Protein AF-A0A7C8Z438-F1 (afdb_monomer_lite)

Foldseek 3Di:
DDPDDLADADEDFAQQFPVLVVVQVVSVVVRRDHYHYDHGGQLPDDQPNDDDDDDDRSNCPRDDDVCVQLLPDPSSVVVLVVVDDVSVVNNVVSVVVVVVVVVVVVVVVVVVVVVVVVVVVD

Radius of gyration: 22.29 Å; chains: 1; bounding box: 44×39×65 Å

Organism: Opuntia streptacantha (NCBI:txid393608)

pLDDT: mean 91.52, std 5.75, range [65.0, 98.19]

Structure (mmCIF, N/CA/C/O backbone):
data_AF-A0A7C8Z438-F1
#
_entry.id   AF-A0A7C8Z438-F1
#
loop_
_atom_site.group_PDB
_atom_site.id
_atom_site.type_symbol
_atom_site.label_atom_id
_atom_site.label_alt_id
_atom_site.label_comp_id
_atom_site.label_asym_id
_atom_site.label_entity_id
_atom_site.label_seq_id
_atom_site.pdbx_PDB_ins_code
_atom_site.Cartn_x
_atom_site.Cartn_y
_atom_site.Cartn_z
_atom_site.occupancy
_atom_site.B_iso_or_equiv
_atom_site.auth_seq_id
_atom_site.auth_comp_id
_atom_site.auth_asym_id
_atom_site.auth_atom_id
_atom_site.pdbx_PDB_model_num
ATOM 1 N N . GLU A 1 1 ? -11.504 -21.392 3.601 1.00 69.38 1 GLU A N 1
ATOM 2 C CA . GLU A 1 1 ? -12.143 -21.364 4.930 1.00 69.38 1 GLU A CA 1
ATOM 3 C C . GLU A 1 1 ? -12.220 -19.916 5.390 1.00 69.38 1 GLU A C 1
ATOM 5 O O . GLU A 1 1 ? -11.274 -19.173 5.138 1.00 69.38 1 GLU A O 1
ATOM 10 N N . GLU A 1 2 ? -13.351 -19.482 5.945 1.00 79.94 2 GLU A N 1
ATOM 11 C CA . GLU A 1 2 ? -13.514 -18.102 6.418 1.00 79.94 2 GLU A CA 1
ATOM 12 C C . GLU A 1 2 ? -12.921 -17.964 7.821 1.00 79.94 2 GLU A C 1
ATOM 14 O O . GLU A 1 2 ? -13.301 -18.691 8.731 1.00 79.94 2 GLU A O 1
ATOM 19 N N . LYS A 1 3 ? -11.978 -17.029 7.996 1.00 88.06 3 LYS A N 1
ATOM 20 C CA . LYS A 1 3 ? -11.289 -16.823 9.280 1.00 88.06 3 LYS A CA 1
ATOM 21 C C . LYS A 1 3 ? -12.177 -16.156 10.338 1.00 88.06 3 LYS A C 1
ATOM 23 O O . LYS A 1 3 ? -11.950 -16.349 11.527 1.00 88.06 3 LYS A O 1
ATOM 28 N N . PHE A 1 4 ? -13.158 -15.364 9.905 1.00 91.44 4 PHE A N 1
ATOM 29 C CA . PHE A 1 4 ? -14.041 -14.593 10.777 1.00 91.44 4 PHE A CA 1
ATOM 30 C C . PHE A 1 4 ? -15.500 -14.760 10.343 1.00 91.44 4 PHE A C 1
ATOM 32 O O . PHE A 1 4 ? -15.766 -14.650 9.138 1.00 91.44 4 PHE A O 1
ATOM 39 N N . PRO A 1 5 ? -16.432 -14.966 11.293 1.00 94.94 5 PRO A N 1
ATOM 40 C CA . PRO A 1 5 ? -17.868 -14.906 11.037 1.00 94.94 5 PRO A CA 1
ATOM 41 C C . PRO A 1 5 ? -18.307 -13.583 10.385 1.00 94.94 5 PRO A C 1
ATOM 43 O O . PRO A 1 5 ? -17.713 -12.529 10.614 1.00 94.94 5 PRO A O 1
ATOM 46 N N . LYS A 1 6 ? -19.376 -13.619 9.579 1.00 95.50 6 LYS A N 1
ATOM 47 C CA . LYS A 1 6 ? -19.879 -12.458 8.807 1.00 95.50 6 LYS A CA 1
ATOM 48 C C . LYS A 1 6 ? -20.478 -11.334 9.655 1.00 95.50 6 LYS A C 1
ATOM 50 O O . LYS A 1 6 ? -20.609 -10.201 9.196 1.00 95.50 6 LYS A O 1
ATOM 55 N N . ASP A 1 7 ? -20.881 -11.665 10.867 1.00 95.75 7 ASP A N 1
ATOM 56 C CA . ASP A 1 7 ? -21.441 -10.788 11.891 1.00 95.75 7 ASP A CA 1
ATOM 57 C C . ASP A 1 7 ? -20.383 -10.263 12.873 1.00 95.75 7 ASP A C 1
ATOM 59 O O . ASP A 1 7 ? -20.720 -9.531 13.796 1.00 95.75 7 ASP A O 1
ATOM 63 N N . THR A 1 8 ? -19.105 -10.605 12.679 1.00 96.56 8 THR A N 1
ATOM 64 C CA . THR A 1 8 ? -18.015 -10.041 13.485 1.00 96.56 8 THR A CA 1
ATOM 65 C C . THR A 1 8 ? -17.842 -8.555 13.186 1.00 96.56 8 THR A C 1
ATOM 67 O O . THR A 1 8 ? -17.842 -8.153 12.021 1.00 96.56 8 THR A O 1
ATOM 70 N N . ASP A 1 9 ? -17.635 -7.757 14.232 1.00 97.25 9 ASP A N 1
ATOM 71 C CA . ASP A 1 9 ? -17.246 -6.354 14.105 1.00 97.25 9 ASP A CA 1
ATOM 72 C C . ASP A 1 9 ? -15.810 -6.265 13.577 1.00 97.25 9 ASP A C 1
ATOM 74 O O . ASP A 1 9 ? -14.852 -6.674 14.237 1.00 97.25 9 ASP A O 1
ATOM 78 N N . LEU A 1 10 ? -15.654 -5.742 12.362 1.00 96.69 10 LEU A N 1
ATOM 79 C CA . LEU A 1 10 ? -14.362 -5.607 11.701 1.00 96.69 10 LEU A CA 1
ATOM 80 C C . LEU A 1 10 ? -14.011 -4.133 11.530 1.00 96.69 10 LEU A C 1
ATOM 82 O O . LEU A 1 10 ? -14.694 -3.389 10.826 1.00 96.69 10 LEU A O 1
ATOM 86 N N . ILE A 1 11 ? -12.889 -3.736 12.127 1.00 96.00 11 ILE A N 1
ATOM 87 C CA . ILE A 1 11 ? -12.261 -2.438 11.892 1.00 96.00 11 ILE A CA 1
ATOM 88 C C . ILE A 1 11 ? -11.105 -2.649 10.917 1.00 96.00 11 ILE A C 1
ATOM 90 O O . ILE A 1 11 ? -10.143 -3.354 11.221 1.00 96.00 11 ILE A O 1
ATOM 94 N N . VAL A 1 12 ? -11.184 -2.034 9.740 1.00 95.75 12 VAL A N 1
ATOM 95 C CA . VAL A 1 12 ? -10.120 -2.072 8.733 1.00 95.75 12 VAL A CA 1
ATOM 96 C C . VAL A 1 12 ? -9.352 -0.756 8.694 1.00 95.75 12 VAL A C 1
ATOM 98 O O . VAL A 1 12 ? -9.913 0.339 8.766 1.00 95.75 12 VAL A O 1
ATOM 101 N N . ALA A 1 13 ? -8.037 -0.854 8.533 1.00 95.44 13 ALA A N 1
ATOM 102 C CA . ALA A 1 13 ? -7.156 0.301 8.467 1.00 95.44 13 ALA A CA 1
ATOM 103 C C . ALA A 1 13 ? -6.177 0.177 7.297 1.00 95.44 13 ALA A C 1
ATOM 105 O O . ALA A 1 13 ? -5.777 -0.909 6.883 1.00 95.44 13 ALA A O 1
ATOM 106 N N . CYS A 1 14 ? -5.785 1.324 6.758 1.00 95.06 14 CYS A N 1
ATOM 107 C CA . CYS A 1 14 ? -4.663 1.465 5.837 1.00 95.06 14 CYS A CA 1
ATOM 108 C C . CYS A 1 14 ? -3.960 2.795 6.132 1.00 95.06 14 CYS A C 1
ATOM 110 O O . CYS A 1 14 ? -4.329 3.474 7.083 1.00 95.06 14 CYS A O 1
ATOM 112 N N . GLN A 1 15 ? -2.997 3.215 5.308 1.00 94.31 15 GLN A N 1
ATOM 113 C CA . GLN A 1 15 ? -2.252 4.454 5.571 1.00 94.31 15 GLN A CA 1
ATOM 114 C C . GLN A 1 15 ? -3.138 5.704 5.725 1.00 94.31 15 GLN A C 1
ATOM 116 O O . GLN A 1 15 ? -3.009 6.392 6.725 1.00 94.31 15 GLN A O 1
ATOM 121 N N . LYS A 1 16 ? -4.020 5.979 4.746 1.00 93.62 16 LYS A N 1
ATOM 122 C CA . LYS A 1 16 ? -4.840 7.211 4.664 1.00 93.62 16 LYS A CA 1
ATOM 123 C C . LYS A 1 16 ? -6.358 6.982 4.799 1.00 93.62 16 LYS A C 1
ATOM 125 O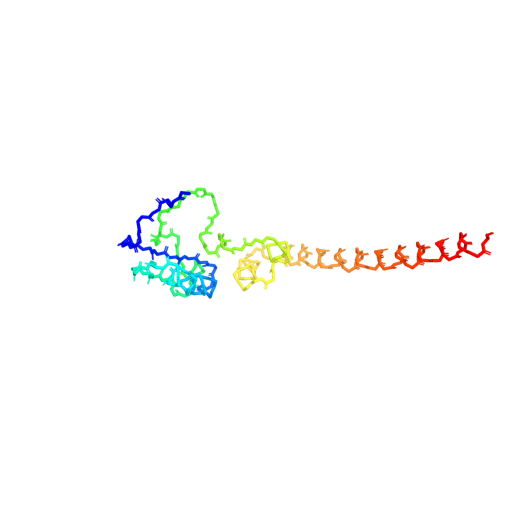 O . LYS A 1 16 ? -7.159 7.883 4.586 1.00 93.62 16 LYS A O 1
ATOM 130 N N . GLY A 1 17 ? -6.788 5.740 5.016 1.00 94.56 17 GLY A N 1
ATOM 131 C CA . GLY A 1 17 ? -8.208 5.354 5.094 1.00 94.56 17 GLY A CA 1
ATOM 132 C C . GLY A 1 17 ? -8.882 4.937 3.770 1.00 94.56 17 GLY A C 1
ATOM 133 O O . GLY A 1 17 ? -9.833 4.161 3.800 1.00 94.56 17 GLY A O 1
ATOM 134 N N . LEU A 1 18 ? -8.379 5.355 2.600 1.00 94.50 18 LEU A N 1
ATOM 135 C CA . LEU A 1 18 ? -9.040 5.081 1.304 1.00 94.50 18 LEU A CA 1
ATOM 136 C C . LEU A 1 18 ? -9.048 3.598 0.898 1.00 94.50 18 LEU A C 1
ATOM 138 O O . LEU A 1 18 ? -10.062 3.087 0.433 1.00 94.50 18 LEU A O 1
ATOM 142 N N . ARG A 1 19 ? -7.930 2.883 1.089 1.00 95.75 19 ARG A N 1
ATOM 143 C CA . ARG A 1 19 ? -7.853 1.445 0.758 1.00 95.75 19 ARG A CA 1
ATOM 144 C C . ARG A 1 19 ? -8.730 0.612 1.687 1.00 95.75 19 ARG A C 1
ATOM 146 O O . ARG A 1 19 ? -9.342 -0.348 1.244 1.00 95.75 19 ARG A O 1
ATOM 153 N N . SER A 1 20 ? -8.796 0.991 2.961 1.00 97.12 20 SER A N 1
ATOM 154 C CA . SER A 1 20 ? -9.679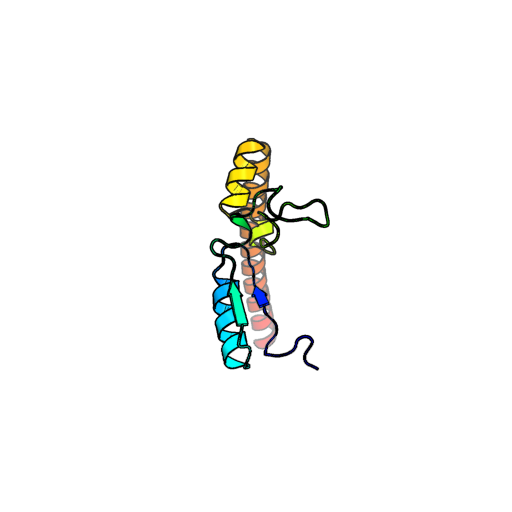 0.358 3.940 1.00 97.12 20 SER A CA 1
ATOM 155 C C . SER A 1 20 ? -11.150 0.629 3.628 1.00 97.12 20 SER A C 1
ATOM 157 O O . SER A 1 20 ? -11.947 -0.289 3.736 1.00 97.12 20 SER A O 1
ATOM 159 N N . LEU A 1 21 ? -11.506 1.825 3.145 1.00 96.81 21 LEU A N 1
ATOM 160 C CA . LEU A 1 21 ? -12.866 2.109 2.679 1.00 96.81 21 LEU A CA 1
ATOM 161 C C . LEU A 1 21 ? -13.251 1.234 1.473 1.00 96.81 21 LEU A C 1
ATOM 163 O O . LEU A 1 21 ? -14.311 0.618 1.477 1.00 96.81 21 LEU A O 1
ATOM 167 N N . ALA A 1 22 ? -12.368 1.112 0.478 1.00 97.50 22 ALA A N 1
ATOM 168 C CA . ALA A 1 22 ? -12.591 0.206 -0.651 1.00 97.50 22 ALA A CA 1
ATOM 169 C C . ALA A 1 22 ? -12.672 -1.267 -0.202 1.00 97.50 22 ALA A C 1
ATOM 171 O O . ALA A 1 22 ? -13.485 -2.038 -0.704 1.00 97.50 22 ALA A O 1
ATOM 172 N N . ALA A 1 23 ? -11.864 -1.669 0.785 1.00 97.25 23 ALA A N 1
ATOM 173 C CA . ALA A 1 23 ? -11.949 -3.002 1.370 1.00 97.25 23 ALA A CA 1
ATOM 174 C C . ALA A 1 23 ? -13.290 -3.237 2.087 1.00 97.25 23 ALA A C 1
ATOM 176 O O . ALA A 1 23 ? -13.828 -4.337 1.982 1.00 97.25 23 ALA A O 1
ATOM 177 N N . CYS A 1 24 ? -13.861 -2.227 2.757 1.00 97.00 24 CYS A N 1
ATOM 178 C CA . CYS A 1 24 ? -15.208 -2.323 3.326 1.00 97.00 24 CYS A CA 1
ATOM 179 C C . CYS A 1 24 ? -16.252 -2.631 2.250 1.00 97.00 24 CYS A C 1
ATOM 181 O O . CYS A 1 24 ? -17.098 -3.487 2.472 1.00 97.00 24 CYS A O 1
ATOM 183 N N . GLU A 1 25 ? -16.185 -1.994 1.080 1.00 96.81 25 GLU A N 1
ATOM 184 C CA . GLU A 1 25 ? -17.116 -2.280 -0.020 1.00 96.81 25 GLU A CA 1
ATOM 185 C C . GLU A 1 25 ? -17.016 -3.744 -0.483 1.00 96.81 25 GLU A C 1
ATOM 187 O O . GLU A 1 25 ? -18.027 -4.434 -0.625 1.00 96.81 25 GLU A O 1
ATOM 192 N N . LEU A 1 26 ? -15.793 -4.260 -0.642 1.00 97.25 26 LEU A N 1
ATOM 193 C CA . LEU A 1 26 ? -15.566 -5.662 -1.008 1.00 97.25 26 LEU A CA 1
ATOM 194 C C . LEU A 1 26 ? -16.076 -6.635 0.064 1.0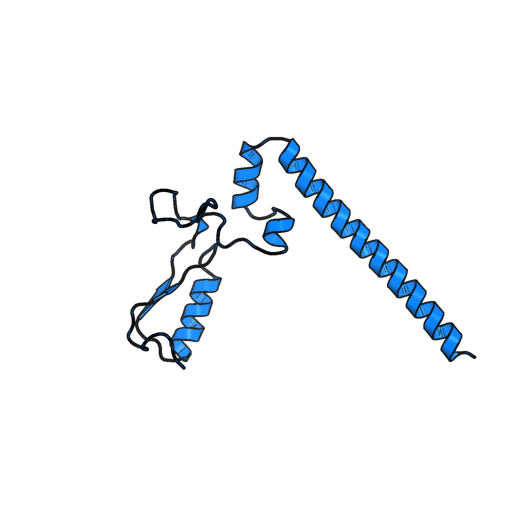0 97.25 26 LEU A C 1
ATOM 196 O O . LEU A 1 26 ? -16.705 -7.641 -0.262 1.00 97.25 26 LEU A O 1
ATOM 200 N N . LEU A 1 27 ? -15.825 -6.340 1.342 1.00 96.19 27 LEU A N 1
ATOM 201 C CA . LEU A 1 27 ? -16.287 -7.159 2.464 1.00 96.19 27 LEU A CA 1
ATOM 202 C C . LEU A 1 27 ? -17.814 -7.132 2.584 1.00 96.19 27 LEU A C 1
ATOM 204 O O . LEU A 1 27 ? -18.430 -8.175 2.802 1.00 96.19 27 LEU A O 1
ATOM 208 N N . TYR A 1 28 ? -18.428 -5.971 2.377 1.00 96.62 28 TYR A N 1
ATOM 209 C CA . TYR A 1 28 ? -19.877 -5.818 2.379 1.00 96.62 28 TYR A CA 1
ATOM 210 C C . TYR A 1 28 ? -20.519 -6.685 1.291 1.00 96.62 28 TYR A C 1
ATOM 212 O O . TYR A 1 28 ? -21.411 -7.485 1.576 1.00 96.62 28 TYR A O 1
ATOM 220 N N . ASN A 1 29 ? -19.986 -6.627 0.067 1.00 97.12 29 ASN A N 1
ATOM 221 C CA . ASN A 1 29 ? -20.437 -7.465 -1.049 1.00 97.12 29 ASN A CA 1
ATOM 222 C C . ASN A 1 29 ? -20.227 -8.969 -0.787 1.00 97.12 29 ASN A C 1
ATOM 224 O O . ASN A 1 29 ? -20.969 -9.800 -1.305 1.00 97.12 29 ASN A O 1
ATOM 228 N N . ALA A 1 30 ? -19.252 -9.327 0.051 1.00 95.62 30 ALA A N 1
ATOM 229 C CA . ALA A 1 30 ? -19.010 -10.693 0.511 1.00 95.62 30 ALA A CA 1
ATOM 230 C C . ALA A 1 30 ? -19.873 -11.111 1.724 1.00 95.62 30 ALA A C 1
ATOM 232 O O . ALA A 1 30 ? -19.651 -12.187 2.292 1.00 95.62 30 ALA A O 1
ATOM 233 N N . GLY A 1 31 ? -20.835 -10.278 2.139 1.00 96.25 31 GLY A N 1
ATOM 234 C CA . GL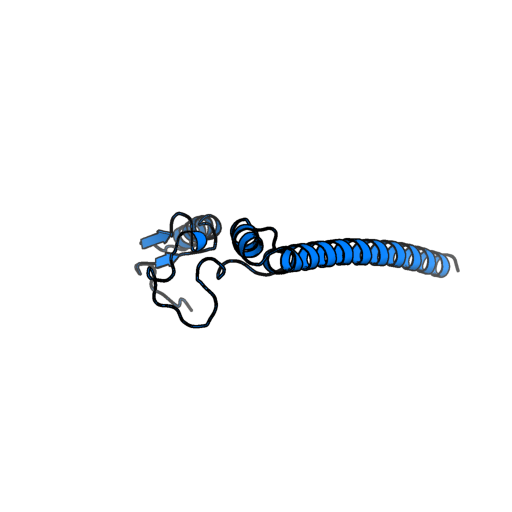Y A 1 31 ? -21.827 -10.573 3.174 1.00 96.25 31 GLY A CA 1
ATOM 235 C C . GLY A 1 31 ? -21.441 -10.172 4.600 1.00 96.25 31 GLY A C 1
ATOM 236 O O . GLY A 1 31 ? -22.183 -10.506 5.524 1.00 96.25 31 GLY A O 1
ATOM 237 N N . TYR A 1 32 ? -20.312 -9.484 4.802 1.00 97.25 32 TYR A N 1
ATOM 238 C CA . TYR A 1 32 ? -19.954 -8.943 6.116 1.00 97.25 32 TYR A CA 1
ATOM 239 C C . TYR A 1 32 ? -20.843 -7.749 6.466 1.00 97.25 32 TYR A C 1
ATOM 241 O O . TYR A 1 32 ? -21.089 -6.882 5.629 1.00 97.25 32 TYR A O 1
ATOM 249 N N . LYS A 1 33 ? -21.332 -7.707 7.708 1.00 95.31 33 LYS A N 1
ATOM 250 C CA . LYS A 1 33 ? -22.370 -6.747 8.117 1.00 95.31 33 LYS A CA 1
ATOM 251 C C . LYS A 1 33 ? -21.826 -5.575 8.925 1.00 95.31 33 LYS A C 1
ATOM 253 O O . LYS A 1 33 ? -22.237 -4.442 8.697 1.00 95.31 33 LYS A O 1
ATOM 258 N N . ASN A 1 34 ? -20.890 -5.846 9.831 1.00 96.81 34 ASN A N 1
ATOM 259 C CA . ASN A 1 34 ? -20.402 -4.868 10.796 1.00 96.81 34 ASN A CA 1
ATOM 260 C C . ASN A 1 34 ? -18.994 -4.414 10.402 1.00 96.81 34 ASN A C 1
ATOM 262 O O . ASN A 1 34 ? -17.988 -4.970 10.839 1.00 96.81 34 ASN A O 1
ATOM 266 N N . LEU A 1 35 ? -18.937 -3.435 9.499 1.00 97.12 35 LEU A N 1
ATOM 267 C CA . LEU A 1 35 ? -17.699 -2.955 8.893 1.00 97.12 35 LEU A CA 1
ATOM 268 C C . LEU A 1 35 ? -17.450 -1.497 9.262 1.00 97.12 35 LEU A C 1
ATOM 270 O O . LEU A 1 35 ? -18.289 -0.629 9.028 1.00 97.12 35 LEU A O 1
ATOM 274 N N . PHE A 1 36 ? -16.255 -1.229 9.770 1.00 96.75 36 PHE A N 1
ATOM 275 C CA . PHE A 1 36 ? -15.792 0.095 10.154 1.00 96.75 36 PHE A CA 1
ATOM 276 C C . PHE A 1 36 ? -14.421 0.340 9.532 1.00 96.75 36 PHE A C 1
ATOM 278 O O . PHE A 1 36 ? -13.620 -0.585 9.398 1.00 96.75 36 PHE A O 1
ATOM 285 N N . TRP A 1 37 ? -14.113 1.585 9.175 1.00 96.00 37 TRP A N 1
ATOM 286 C CA . TRP A 1 37 ? -12.764 1.956 8.754 1.00 96.00 37 TRP A CA 1
ATOM 287 C C . TRP A 1 37 ? -12.242 3.125 9.575 1.00 96.00 37 TRP A C 1
ATOM 289 O O . TRP A 1 37 ? -12.997 3.999 9.998 1.00 96.00 37 TRP A O 1
ATOM 299 N N . VAL A 1 38 ? -10.927 3.157 9.769 1.00 94.62 38 VAL A N 1
ATOM 300 C CA . VAL A 1 38 ? -10.268 4.271 10.454 1.00 94.62 38 VAL A CA 1
ATOM 301 C C . VAL A 1 38 ? -10.218 5.476 9.514 1.00 94.62 38 VAL A C 1
ATOM 303 O O . VAL A 1 38 ? -9.531 5.448 8.486 1.00 94.62 38 VAL A O 1
ATOM 306 N N . GLN A 1 39 ? -10.953 6.540 9.845 1.00 92.31 39 GLN A N 1
ATOM 307 C CA . GLN A 1 39 ? -10.906 7.797 9.099 1.00 92.31 39 GLN A CA 1
ATOM 308 C C . GLN A 1 39 ? -9.519 8.434 9.238 1.00 92.31 39 GLN A C 1
ATOM 310 O O . GLN A 1 39 ? -8.962 8.491 10.327 1.00 92.31 39 GLN A O 1
ATOM 315 N N . GLY A 1 40 ? -8.936 8.867 8.119 1.00 91.62 40 GLY A N 1
ATOM 316 C CA . GLY A 1 40 ? -7.538 9.303 8.079 1.00 91.62 40 GLY A CA 1
ATOM 317 C C . GLY A 1 40 ? -6.536 8.146 8.084 1.00 91.62 40 GLY A C 1
ATOM 318 O O . GLY A 1 40 ? -5.410 8.334 7.660 1.00 91.62 40 GLY A O 1
ATOM 319 N N . GLY A 1 41 ? -6.934 6.918 8.427 1.00 94.00 41 GLY A N 1
ATOM 320 C CA . GLY A 1 41 ? -6.035 5.766 8.458 1.00 94.00 41 GLY A CA 1
ATOM 321 C C . GLY A 1 41 ? -4.972 5.850 9.557 1.00 94.00 41 GLY A C 1
ATOM 322 O O . GLY A 1 41 ? -5.094 6.605 10.515 1.00 94.00 41 GLY A O 1
ATOM 323 N N . LEU A 1 42 ? -3.918 5.050 9.413 1.00 93.38 42 LEU A N 1
ATOM 324 C CA . LEU A 1 42 ? -2.841 4.939 10.399 1.00 93.38 42 LEU A CA 1
ATOM 325 C C . LEU A 1 42 ? -1.985 6.208 10.516 1.00 93.38 42 LEU A C 1
ATOM 327 O O . LEU A 1 42 ? -1.301 6.380 11.517 1.00 93.38 42 LEU A O 1
ATOM 331 N N . GLU A 1 43 ? -2.015 7.110 9.528 1.00 91.75 43 GLU A N 1
ATOM 332 C CA . GLU A 1 43 ? -1.273 8.377 9.614 1.00 91.75 43 GLU A CA 1
ATOM 333 C C . GLU A 1 43 ? -1.821 9.336 10.679 1.00 91.75 43 GLU A C 1
ATOM 335 O O . GLU A 1 43 ? -1.093 10.225 11.120 1.00 91.75 43 GLU A O 1
ATOM 340 N N . ALA A 1 44 ? -3.080 9.149 11.083 1.00 90.88 44 ALA A N 1
ATOM 341 C CA . ALA A 1 44 ? -3.727 9.934 12.126 1.00 90.88 44 ALA A CA 1
ATOM 342 C C . ALA A 1 44 ? -3.440 9.417 13.547 1.00 90.88 44 ALA A C 1
ATOM 344 O O . ALA A 1 44 ? -3.740 10.128 14.496 1.00 90.88 44 ALA A O 1
ATOM 345 N N . ALA A 1 45 ? -2.880 8.210 13.693 1.00 90.75 45 ALA A N 1
ATOM 346 C CA . ALA A 1 45 ? -2.595 7.618 14.998 1.00 90.75 45 ALA A CA 1
ATOM 347 C C . ALA A 1 45 ? -1.310 8.202 15.603 1.00 90.75 45 ALA A C 1
ATOM 349 O O . ALA A 1 45 ? -0.254 8.174 14.965 1.00 90.75 45 ALA A O 1
ATOM 350 N N . GLU A 1 46 ? -1.386 8.697 16.831 1.00 87.88 46 GLU A N 1
ATOM 351 C CA . GLU A 1 46 ? -0.239 9.055 17.667 1.00 87.88 46 GLU A CA 1
ATOM 352 C C . GLU A 1 46 ? 0.362 7.814 18.359 1.00 87.88 46 GLU A C 1
ATOM 354 O O . GLU A 1 46 ? -0.186 6.711 18.282 1.00 87.88 46 GLU A O 1
ATOM 359 N N . GLU A 1 47 ? 1.540 7.953 18.980 1.00 83.06 47 GLU A N 1
ATOM 360 C CA . GLU A 1 47 ? 2.267 6.806 19.556 1.00 83.06 47 GLU A CA 1
ATOM 361 C C . GLU A 1 47 ? 1.519 6.150 20.725 1.00 83.06 47 GLU A C 1
ATOM 363 O O . GLU A 1 47 ? 1.658 4.948 20.946 1.00 83.06 47 GLU A O 1
ATOM 368 N N . GLU A 1 48 ? 0.705 6.918 21.443 1.00 85.38 48 GLU A N 1
ATOM 369 C CA . GLU A 1 48 ? -0.047 6.481 22.617 1.00 85.38 48 GLU A CA 1
ATOM 370 C C . GLU A 1 48 ? -1.461 5.984 22.284 1.00 85.38 48 GLU A C 1
ATOM 372 O O . GLU A 1 48 ? -2.113 5.387 23.142 1.00 85.38 48 GLU A O 1
ATOM 377 N N . ASP A 1 49 ? -1.937 6.203 21.053 1.00 87.12 49 ASP A N 1
ATOM 378 C CA . ASP A 1 49 ? -3.314 5.881 20.660 1.00 87.12 49 ASP A CA 1
ATOM 379 C C . ASP A 1 49 ? -3.566 4.370 20.601 1.00 87.12 49 ASP A C 1
ATOM 381 O O . ASP A 1 49 ? -4.683 3.907 20.840 1.00 87.12 49 ASP A O 1
ATOM 385 N N . LEU A 1 50 ? -2.539 3.586 20.251 1.00 87.12 50 LEU A N 1
ATOM 386 C CA . LEU A 1 50 ? -2.652 2.148 20.023 1.00 87.12 50 LEU A CA 1
ATOM 387 C C . LEU A 1 50 ? -1.442 1.390 20.590 1.00 87.12 50 LEU A C 1
ATOM 389 O O . LEU A 1 50 ? -0.300 1.810 20.385 1.00 87.12 50 LEU A O 1
ATOM 393 N N . PRO A 1 51 ? -1.651 0.222 21.230 1.00 89.94 51 PRO A N 1
ATOM 394 C CA . PRO A 1 51 ? -0.550 -0.652 21.602 1.00 89.94 51 PRO A CA 1
ATOM 395 C C . PRO A 1 51 ? 0.152 -1.152 20.339 1.00 89.94 51 PRO A C 1
ATOM 397 O O . PRO A 1 51 ? -0.486 -1.566 19.369 1.00 89.94 51 PRO A O 1
ATOM 400 N N . ARG A 1 52 ? 1.482 -1.114 20.354 1.00 88.56 52 ARG A N 1
ATOM 401 C CA . ARG A 1 52 ? 2.307 -1.417 19.189 1.00 88.56 52 ARG A CA 1
ATOM 402 C C . ARG A 1 52 ? 3.210 -2.613 19.434 1.00 88.56 52 ARG A C 1
ATOM 404 O O . ARG A 1 52 ? 3.919 -2.673 20.434 1.00 88.56 52 ARG A O 1
ATOM 411 N N . GLU A 1 53 ? 3.283 -3.479 18.433 1.00 89.56 53 GLU A N 1
ATOM 412 C CA . GLU A 1 53 ? 4.318 -4.501 18.323 1.00 89.56 53 GLU A CA 1
ATOM 413 C C . GLU A 1 53 ? 5.393 -4.055 17.317 1.00 89.56 53 GLU A C 1
ATOM 415 O O . GLU A 1 53 ? 5.099 -3.754 16.161 1.00 89.56 53 GLU A O 1
ATOM 420 N N . GLY A 1 54 ? 6.654 -4.001 17.758 1.00 88.75 54 GLY A N 1
ATOM 421 C CA . GLY A 1 54 ? 7.804 -3.641 16.919 1.00 88.75 54 GLY A CA 1
ATOM 422 C C . GLY A 1 54 ? 8.228 -2.163 16.981 1.00 88.75 54 GLY A C 1
ATOM 423 O O . GLY A 1 54 ? 7.605 -1.356 17.666 1.00 88.75 54 GLY A O 1
ATOM 424 N N . PRO A 1 55 ? 9.330 -1.795 16.297 1.00 89.12 55 PRO A N 1
ATOM 425 C CA . PRO A 1 55 ? 9.967 -0.482 16.429 1.00 89.12 55 PRO A CA 1
ATOM 426 C C . PRO A 1 55 ? 9.418 0.597 15.484 1.00 89.12 55 PRO A C 1
ATOM 428 O O . PRO A 1 55 ? 9.741 1.771 15.671 1.00 89.12 55 PRO A O 1
ATOM 431 N N . GLN A 1 56 ? 8.567 0.257 14.511 1.00 88.81 56 GLN A N 1
ATOM 432 C CA . GLN A 1 56 ? 8.037 1.209 13.527 1.00 88.81 56 GLN A CA 1
ATOM 433 C C . GLN A 1 56 ? 6.753 1.901 14.021 1.00 88.81 56 GLN A C 1
ATOM 435 O O . GLN A 1 56 ? 5.816 1.205 14.393 1.00 88.81 56 GLN A O 1
ATOM 440 N N . PRO A 1 57 ? 6.661 3.242 14.049 1.00 89.75 57 PRO A N 1
ATOM 441 C CA . PRO A 1 57 ? 5.423 3.934 14.428 1.00 89.75 57 PRO A CA 1
ATOM 442 C C . PRO A 1 57 ? 4.260 3.637 13.466 1.00 89.75 57 PRO A C 1
ATOM 444 O O . PRO A 1 57 ? 4.475 3.513 12.256 1.00 89.75 57 PRO A O 1
ATOM 447 N N . PHE A 1 58 ? 3.019 3.605 13.973 1.00 91.31 58 PHE A N 1
ATOM 448 C CA . PHE A 1 58 ? 1.826 3.345 13.149 1.00 91.31 58 PHE A CA 1
ATOM 449 C C . PHE A 1 58 ? 1.675 4.332 11.988 1.00 91.31 58 PHE A C 1
ATOM 451 O O . PHE A 1 58 ? 1.306 3.917 10.888 1.00 91.31 58 PHE A O 1
ATOM 458 N N . LYS A 1 59 ? 2.100 5.590 12.174 1.00 91.12 59 LYS A N 1
ATOM 459 C CA . LYS A 1 59 ? 2.132 6.612 11.115 1.00 91.12 59 LYS A CA 1
ATOM 460 C C . LYS A 1 59 ? 2.890 6.198 9.857 1.00 91.12 59 LYS A C 1
ATOM 462 O O . LYS A 1 59 ? 2.651 6.780 8.802 1.00 91.12 59 LYS A O 1
ATOM 467 N N . PHE A 1 60 ? 3.780 5.210 9.934 1.00 91.19 60 PHE A N 1
ATOM 468 C CA . PHE A 1 60 ? 4.534 4.697 8.788 1.00 91.19 60 PHE A CA 1
ATOM 469 C C . PHE A 1 60 ? 4.167 3.257 8.410 1.00 91.19 60 PHE A C 1
ATOM 471 O O . PHE A 1 60 ? 4.600 2.788 7.362 1.00 91.19 60 PHE A O 1
ATOM 478 N N . ALA A 1 61 ? 3.350 2.564 9.207 1.00 90.88 61 ALA A N 1
ATOM 479 C CA . ALA A 1 61 ? 3.087 1.132 9.051 1.00 90.88 61 ALA A CA 1
ATOM 480 C C . ALA A 1 61 ? 2.314 0.774 7.766 1.00 90.88 61 ALA A C 1
ATOM 482 O O . ALA A 1 61 ? 2.401 -0.346 7.272 1.00 90.88 61 ALA A O 1
ATOM 483 N N . GLY A 1 62 ? 1.550 1.714 7.199 1.00 90.00 62 GLY A N 1
ATOM 484 C CA . GLY A 1 62 ? 0.828 1.518 5.939 1.00 90.00 62 GLY A CA 1
ATOM 485 C C . GLY A 1 62 ? 1.612 1.929 4.685 1.00 90.00 62 GLY A C 1
ATOM 486 O O . GLY A 1 62 ? 1.039 1.883 3.581 1.00 90.00 62 GLY A O 1
ATOM 487 N N . ILE A 1 63 ? 2.867 2.365 4.844 1.00 91.56 63 ILE A N 1
ATOM 488 C CA . ILE A 1 63 ? 3.784 2.765 3.772 1.00 91.56 63 ILE A CA 1
ATOM 489 C C . ILE A 1 63 ? 4.678 1.576 3.427 1.00 91.56 63 ILE A C 1
ATOM 491 O O . ILE A 1 63 ? 5.256 0.955 4.307 1.00 91.56 63 ILE A O 1
ATOM 495 N N . GLY A 1 64 ? 4.806 1.275 2.136 1.00 90.69 64 GLY A N 1
ATOM 496 C CA . GLY A 1 64 ? 5.644 0.178 1.660 1.00 90.69 64 GLY A CA 1
ATOM 497 C C . GLY A 1 64 ? 6.017 0.328 0.188 1.00 90.69 64 GLY A 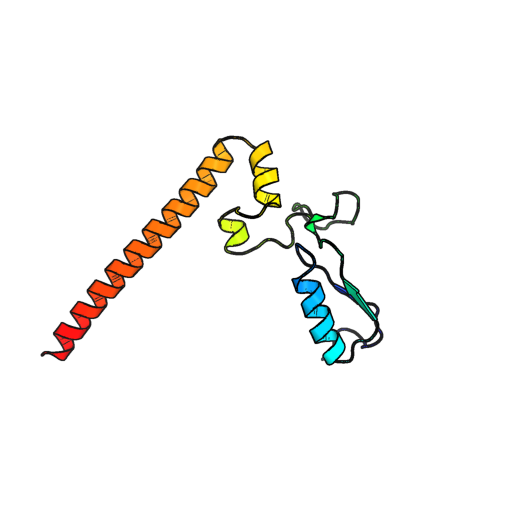C 1
ATOM 498 O O . GLY A 1 64 ? 5.536 1.229 -0.515 1.00 90.69 64 GLY A O 1
ATOM 499 N N . GLY A 1 65 ? 6.872 -0.573 -0.292 1.00 90.56 65 GLY A N 1
ATOM 500 C CA . GLY A 1 65 ? 7.244 -0.682 -1.704 1.00 90.56 65 GLY A CA 1
ATOM 501 C C . GLY A 1 65 ? 7.949 0.566 -2.243 1.00 90.56 65 GLY A C 1
ATOM 502 O O . GLY A 1 65 ? 8.777 1.172 -1.566 1.00 90.56 65 GLY A O 1
ATOM 503 N N . LEU A 1 66 ? 7.606 0.983 -3.467 1.00 89.44 66 LEU A N 1
ATOM 504 C CA . LEU A 1 66 ? 8.225 2.159 -4.097 1.00 89.44 66 LEU A CA 1
ATOM 505 C C . LEU A 1 66 ? 7.977 3.456 -3.322 1.00 89.44 66 LEU A C 1
ATOM 507 O O . LEU A 1 66 ? 8.829 4.338 -3.345 1.00 89.44 66 LEU A O 1
ATOM 511 N N . SER A 1 67 ? 6.847 3.568 -2.614 1.00 88.94 67 SER A N 1
ATOM 512 C CA . SER A 1 67 ? 6.583 4.743 -1.774 1.00 88.94 67 SER A CA 1
ATOM 513 C C . SER A 1 67 ? 7.563 4.815 -0.609 1.00 88.94 67 SER A C 1
ATOM 515 O O . SER A 1 67 ? 8.118 5.877 -0.340 1.00 88.94 67 SER A O 1
ATOM 517 N N . GLU A 1 68 ? 7.827 3.678 0.040 1.00 89.69 68 GLU A N 1
ATOM 518 C CA . GLU A 1 68 ? 8.822 3.593 1.107 1.00 89.69 68 GLU A CA 1
ATOM 519 C C . GLU A 1 68 ? 10.228 3.909 0.582 1.00 89.69 68 GLU A C 1
ATOM 521 O O . GLU A 1 68 ? 10.933 4.746 1.147 1.00 89.69 68 GLU A O 1
ATOM 526 N N . PHE A 1 69 ? 10.595 3.306 -0.552 1.00 89.12 69 PHE A N 1
ATOM 527 C CA . PHE A 1 69 ? 11.890 3.507 -1.194 1.00 89.12 69 PHE A CA 1
ATOM 528 C C . PHE A 1 69 ? 12.121 4.967 -1.612 1.00 89.12 69 PHE A C 1
ATOM 530 O O . PHE A 1 69 ? 13.178 5.527 -1.326 1.00 89.12 69 PHE A O 1
ATOM 537 N N . LEU A 1 70 ? 11.145 5.612 -2.253 1.00 89.56 70 LEU A N 1
ATOM 538 C CA . LEU A 1 70 ? 11.283 6.980 -2.764 1.00 89.56 70 LEU A CA 1
ATOM 539 C C . LEU A 1 70 ? 10.994 8.067 -1.725 1.00 89.56 70 LEU A C 1
ATOM 541 O O . LEU A 1 70 ? 11.308 9.227 -1.981 1.00 89.56 70 LEU A O 1
ATOM 545 N N . GLY A 1 71 ? 10.416 7.731 -0.569 1.00 87.75 71 GLY A N 1
ATOM 546 C CA . GLY A 1 71 ? 10.207 8.688 0.523 1.00 87.75 71 GLY A CA 1
ATOM 547 C C . GLY A 1 71 ? 9.273 9.846 0.187 1.00 87.75 71 GLY A C 1
ATOM 548 O O . GLY A 1 71 ? 9.343 10.896 0.819 1.00 87.75 71 GLY A O 1
ATOM 549 N N . TRP A 1 72 ? 8.430 9.699 -0.835 1.00 86.50 72 TRP A N 1
ATOM 550 C CA . TRP A 1 72 ? 7.655 10.812 -1.385 1.00 86.50 72 TRP A CA 1
ATOM 551 C C . TRP A 1 72 ? 6.387 11.143 -0.594 1.00 86.50 72 TRP A C 1
ATOM 553 O O . TRP A 1 72 ? 5.722 12.134 -0.887 1.00 86.50 72 TRP A O 1
ATOM 563 N N . THR A 1 73 ? 6.022 10.313 0.389 1.00 89.25 73 THR A N 1
ATOM 564 C CA . THR A 1 73 ? 4.775 10.497 1.131 1.00 89.25 73 THR A CA 1
ATOM 565 C C . THR A 1 73 ? 4.913 11.685 2.071 1.00 89.25 73 THR A C 1
ATOM 567 O O . THR A 1 73 ? 6.007 11.993 2.545 1.00 89.25 73 THR A O 1
ATOM 570 N N . ASP A 1 74 ? 3.800 12.348 2.378 1.00 88.38 74 ASP A N 1
ATOM 571 C CA . ASP A 1 74 ? 3.821 13.515 3.264 1.00 88.38 74 ASP A CA 1
ATOM 572 C C . ASP A 1 74 ? 4.395 13.179 4.642 1.00 88.38 74 ASP A C 1
ATOM 574 O O . ASP A 1 74 ? 5.238 13.917 5.141 1.00 88.38 74 ASP A O 1
ATOM 578 N N . GLN A 1 75 ? 4.038 12.022 5.207 1.00 87.81 75 GLN A N 1
ATOM 579 C CA . GLN A 1 75 ? 4.573 11.564 6.492 1.00 87.81 75 GLN A CA 1
ATOM 580 C C . GLN A 1 75 ? 6.088 11.346 6.441 1.00 87.81 75 GLN A C 1
ATOM 582 O O . GLN A 1 75 ? 6.808 11.827 7.316 1.00 87.81 75 GLN A O 1
ATOM 587 N N . GLN A 1 76 ? 6.601 10.686 5.397 1.00 88.38 76 GLN A N 1
ATOM 588 C CA . GLN A 1 76 ? 8.046 10.489 5.246 1.00 88.38 76 GLN A CA 1
ATOM 589 C C . GLN A 1 76 ? 8.776 11.811 5.029 1.00 88.38 76 GLN A C 1
ATOM 591 O O . GLN A 1 76 ? 9.848 12.000 5.586 1.00 88.38 76 GLN A O 1
ATOM 596 N N . ARG A 1 77 ? 8.191 12.754 4.284 1.00 86.56 77 ARG A N 1
ATOM 597 C CA . ARG A 1 77 ? 8.752 14.097 4.086 1.00 86.56 77 ARG A CA 1
ATOM 598 C C . ARG A 1 77 ? 8.729 14.950 5.354 1.00 86.56 77 ARG A C 1
ATOM 600 O O . ARG A 1 77 ? 9.634 15.755 5.561 1.00 86.56 77 ARG A O 1
ATOM 607 N N . LEU A 1 78 ? 7.713 14.802 6.198 1.00 87.50 78 LEU A N 1
ATOM 608 C CA . LEU A 1 78 ? 7.646 15.481 7.491 1.00 87.50 78 LEU A CA 1
ATOM 609 C C . LEU A 1 78 ? 8.667 14.898 8.472 1.00 87.50 78 LEU A C 1
ATOM 611 O O . LEU A 1 78 ? 9.328 15.659 9.175 1.00 87.50 78 LEU A O 1
ATOM 615 N N . ALA A 1 79 ? 8.850 13.575 8.479 1.00 85.81 79 ALA A N 1
ATOM 616 C CA . ALA A 1 79 ? 9.919 12.924 9.232 1.00 85.81 79 ALA A CA 1
ATOM 617 C C . ALA A 1 79 ? 11.304 13.352 8.716 1.00 85.81 79 ALA A C 1
ATOM 619 O O . ALA A 1 79 ? 12.135 13.820 9.488 1.00 85.81 79 ALA A O 1
ATOM 620 N N . ALA A 1 80 ? 11.499 13.322 7.395 1.00 84.31 80 ALA A N 1
ATOM 621 C CA . ALA A 1 80 ? 12.700 13.782 6.699 1.00 84.31 80 ALA A CA 1
ATOM 622 C C . ALA A 1 80 ? 13.137 15.183 7.110 1.00 84.31 80 ALA A C 1
ATOM 624 O O . ALA A 1 80 ? 14.320 15.453 7.307 1.00 84.31 80 ALA A O 1
ATOM 625 N N . ALA A 1 81 ? 12.167 16.099 7.186 1.00 84.12 81 ALA A N 1
ATOM 626 C CA . ALA A 1 81 ? 12.418 17.494 7.501 1.00 84.12 81 ALA A CA 1
ATOM 627 C C . ALA A 1 81 ? 13.025 17.663 8.901 1.00 84.12 81 ALA A C 1
ATOM 629 O O . ALA A 1 81 ? 13.763 18.621 9.117 1.00 84.12 81 ALA A O 1
ATOM 630 N N . LYS A 1 82 ? 12.760 16.724 9.820 1.00 85.31 82 LYS A N 1
ATOM 631 C CA . LYS A 1 82 ? 13.338 16.706 11.168 1.00 85.31 82 LYS A CA 1
ATOM 632 C C . LYS A 1 82 ? 14.765 16.142 11.192 1.00 85.31 82 LYS A C 1
ATOM 634 O O . LYS A 1 82 ? 15.546 16.557 12.038 1.00 85.31 82 LYS A O 1
ATOM 639 N N . GLU A 1 83 ? 15.127 15.255 10.261 1.00 81.50 83 GLU A N 1
ATOM 640 C CA . GLU A 1 83 ? 16.447 14.593 10.216 1.00 81.50 83 GLU A CA 1
ATOM 641 C C . GLU A 1 83 ? 17.531 15.359 9.428 1.00 81.50 83 GLU A C 1
ATOM 643 O O . GLU A 1 83 ? 18.708 14.998 9.448 1.00 81.50 83 GLU A O 1
ATOM 648 N N . GLY A 1 84 ? 17.166 16.453 8.753 1.00 81.06 84 GLY A N 1
ATOM 649 C CA . GLY A 1 84 ? 18.115 17.380 8.130 1.00 81.06 84 GLY A CA 1
ATOM 650 C C . GLY A 1 84 ? 18.520 17.043 6.686 1.00 81.06 84 GLY A C 1
ATOM 651 O O . GLY A 1 84 ? 17.845 16.318 5.955 1.00 81.06 84 GLY A O 1
ATOM 652 N N . TRP A 1 85 ? 19.617 17.651 6.215 1.00 81.88 85 TRP A N 1
ATOM 653 C CA . TRP A 1 85 ? 19.981 17.661 4.786 1.00 81.88 85 TRP A CA 1
ATOM 654 C C . TRP A 1 85 ? 20.434 16.297 4.238 1.00 81.88 85 TRP A C 1
ATOM 656 O O . TRP A 1 85 ? 20.163 15.991 3.076 1.00 81.88 85 TRP A O 1
ATOM 666 N N . GLN A 1 86 ? 21.047 15.453 5.076 1.00 82.31 86 GLN A N 1
ATOM 667 C CA . GLN A 1 86 ? 21.503 14.107 4.695 1.00 82.31 86 GLN A CA 1
ATOM 668 C C . GLN A 1 86 ? 20.349 13.243 4.180 1.00 82.31 86 GLN A C 1
ATOM 670 O O . GLN A 1 86 ? 20.459 12.598 3.139 1.00 82.31 86 GLN A O 1
ATOM 675 N N . TYR A 1 87 ? 19.200 13.307 4.853 1.00 77.94 87 TYR A N 1
ATOM 676 C CA . TYR A 1 87 ? 18.014 12.553 4.466 1.00 77.94 87 TYR A CA 1
ATOM 677 C C . TYR A 1 87 ? 17.525 12.967 3.069 1.00 77.94 87 TYR A C 1
ATOM 679 O O . TYR A 1 87 ? 17.240 12.121 2.226 1.00 77.94 87 TYR A O 1
ATOM 687 N N . ARG A 1 88 ? 17.528 14.271 2.760 1.00 79.50 88 ARG A N 1
ATOM 688 C CA . ARG A 1 88 ? 17.147 14.788 1.430 1.00 79.50 88 ARG A CA 1
ATOM 689 C C . ARG A 1 88 ? 18.090 14.308 0.325 1.00 79.50 88 ARG A C 1
ATOM 691 O O . ARG A 1 88 ? 17.624 14.025 -0.776 1.00 79.50 88 ARG A O 1
ATOM 698 N N . LEU A 1 89 ? 19.392 14.206 0.604 1.00 87.56 89 LEU A N 1
ATOM 699 C CA . LEU A 1 89 ? 20.367 13.676 -0.354 1.00 87.56 89 LEU A CA 1
ATOM 700 C C . LEU A 1 89 ? 20.091 12.213 -0.699 1.00 87.56 89 LEU A C 1
ATOM 702 O O . LEU A 1 89 ? 20.164 11.852 -1.871 1.00 87.56 89 LEU A O 1
ATOM 706 N N . VAL A 1 90 ? 19.724 11.392 0.289 1.00 88.19 90 VAL A N 1
ATOM 707 C CA . VAL A 1 90 ? 19.422 9.971 0.068 1.00 88.19 90 VAL A CA 1
ATOM 708 C C . VAL A 1 90 ? 18.269 9.798 -0.923 1.00 88.19 90 VAL A C 1
ATOM 710 O O . VAL A 1 90 ? 18.407 9.036 -1.878 1.00 88.19 90 VAL A O 1
ATOM 713 N N . PHE A 1 91 ? 17.156 10.523 -0.766 1.00 85.19 91 PHE A N 1
ATOM 714 C CA . PHE A 1 91 ? 16.029 10.402 -1.705 1.00 85.19 91 PHE A CA 1
ATOM 715 C C . PHE A 1 91 ? 16.348 10.948 -3.091 1.00 85.19 91 PHE A C 1
ATOM 717 O O . PHE A 1 91 ? 15.976 10.325 -4.084 1.00 85.19 91 PHE A O 1
ATOM 724 N N . SER A 1 92 ? 17.097 12.049 -3.174 1.00 87.38 92 SER A N 1
ATOM 725 C CA . SER A 1 92 ? 17.587 12.561 -4.456 1.00 87.38 92 SER A CA 1
ATOM 726 C C . SER A 1 92 ? 18.469 11.533 -5.167 1.00 87.38 92 SER A C 1
ATOM 728 O O . SER A 1 92 ? 18.274 11.274 -6.350 1.00 87.38 92 SER A O 1
ATOM 730 N N . ALA A 1 93 ? 19.392 10.891 -4.447 1.00 92.25 93 ALA A N 1
ATOM 731 C CA . ALA A 1 93 ? 20.252 9.852 -5.001 1.00 92.25 93 ALA A CA 1
ATOM 732 C C . ALA A 1 93 ? 19.449 8.626 -5.463 1.00 92.25 93 ALA A C 1
ATOM 734 O O . ALA A 1 93 ? 19.694 8.109 -6.552 1.00 92.25 93 ALA A O 1
ATOM 735 N N . ARG A 1 94 ? 18.448 8.191 -4.682 1.00 92.69 94 ARG A N 1
ATOM 736 C CA . ARG A 1 94 ? 17.533 7.106 -5.079 1.00 92.69 94 ARG A CA 1
ATOM 737 C C . ARG A 1 94 ? 16.785 7.448 -6.365 1.00 92.69 94 ARG A C 1
ATOM 739 O O . ARG A 1 94 ? 16.727 6.612 -7.260 1.00 92.69 94 ARG A O 1
ATOM 746 N N . LEU A 1 95 ? 16.266 8.670 -6.483 1.00 90.62 95 LEU A N 1
ATOM 747 C CA . LEU A 1 95 ? 15.561 9.126 -7.681 1.00 90.62 95 LEU A CA 1
ATOM 748 C C . LEU A 1 95 ? 16.482 9.157 -8.910 1.00 90.62 95 LEU A C 1
ATOM 750 O O . LEU A 1 95 ? 16.105 8.645 -9.960 1.00 90.62 95 LEU A O 1
ATOM 754 N N . VAL A 1 96 ? 17.703 9.685 -8.772 1.00 94.69 96 VAL A N 1
ATOM 755 C CA . VAL A 1 96 ? 18.720 9.642 -9.839 1.00 94.69 96 VAL A CA 1
ATOM 756 C C . VAL A 1 96 ? 19.009 8.198 -10.254 1.00 94.69 96 VAL A C 1
ATOM 758 O O . VAL A 1 96 ? 19.042 7.900 -11.444 1.00 94.69 96 VAL A O 1
ATOM 761 N N . GLY A 1 97 ? 19.144 7.283 -9.291 1.00 95.25 97 GLY A N 1
ATOM 762 C CA . GLY A 1 97 ? 19.325 5.858 -9.565 1.00 95.25 97 GLY A CA 1
ATOM 763 C C . GLY A 1 97 ? 18.188 5.248 -10.391 1.00 95.25 97 GLY A C 1
ATOM 764 O O . GLY A 1 97 ? 18.457 4.472 -11.305 1.00 95.25 97 GLY A O 1
ATOM 765 N N . VAL A 1 98 ? 16.931 5.630 -10.128 1.00 94.50 98 VAL A N 1
ATOM 766 C CA . VAL A 1 98 ? 15.772 5.175 -10.920 1.00 94.50 98 VAL A CA 1
ATOM 767 C C . VAL A 1 98 ? 15.864 5.652 -12.369 1.00 94.50 98 VAL A C 1
ATOM 769 O O . VAL A 1 98 ? 15.642 4.853 -13.277 1.00 94.50 98 VAL A O 1
ATOM 772 N N . PHE A 1 99 ? 16.226 6.917 -12.598 1.00 95.88 99 PHE A N 1
ATOM 773 C CA . PHE A 1 99 ? 16.405 7.443 -13.955 1.00 95.88 99 PHE A CA 1
ATOM 774 C C . PHE A 1 99 ? 17.514 6.707 -14.709 1.00 95.88 99 PHE A C 1
ATOM 776 O O . PHE A 1 99 ? 17.292 6.238 -15.821 1.00 95.88 99 PHE A O 1
ATOM 783 N N . LEU A 1 100 ? 18.672 6.516 -14.074 1.00 97.88 100 LEU A N 1
ATOM 784 C CA . LEU A 1 100 ? 19.786 5.785 -14.680 1.00 97.88 100 LEU A CA 1
ATOM 785 C C . LEU A 1 100 ? 19.413 4.335 -15.021 1.00 97.88 100 LEU A C 1
ATOM 787 O O . LEU A 1 100 ? 19.793 3.830 -16.076 1.00 97.88 100 LEU A O 1
ATOM 791 N N . ALA A 1 101 ? 18.654 3.664 -14.151 1.00 97.12 101 ALA A N 1
ATOM 792 C CA . ALA A 1 101 ? 18.183 2.306 -14.404 1.00 97.12 101 ALA A CA 1
ATOM 793 C C . ALA A 1 101 ? 17.193 2.245 -15.580 1.00 97.12 101 ALA A C 1
ATOM 795 O O . ALA A 1 101 ? 17.279 1.333 -16.403 1.00 97.12 101 ALA A O 1
ATOM 796 N N . ALA A 1 102 ? 16.280 3.216 -15.682 1.00 97.44 102 ALA A N 1
ATOM 797 C CA . ALA A 1 102 ? 15.336 3.311 -16.792 1.00 97.44 102 ALA A CA 1
ATOM 798 C C . ALA A 1 102 ? 16.053 3.548 -18.132 1.00 97.44 102 ALA A C 1
ATOM 800 O O . ALA A 1 102 ? 15.762 2.854 -19.107 1.00 97.44 102 ALA A O 1
ATOM 801 N N . ASP A 1 103 ? 17.033 4.453 -18.162 1.00 97.69 103 ASP A N 1
ATOM 802 C CA . ASP A 1 103 ? 17.833 4.739 -19.358 1.00 97.69 103 ASP A CA 1
ATOM 803 C C . ASP A 1 103 ? 18.649 3.518 -19.796 1.00 97.69 103 ASP A C 1
ATOM 805 O O . ASP A 1 103 ? 18.644 3.146 -20.971 1.00 97.69 103 ASP A O 1
ATOM 809 N N . ALA A 1 104 ? 19.304 2.839 -18.850 1.00 98.19 104 ALA A N 1
ATOM 810 C CA . ALA A 1 104 ? 20.055 1.620 -19.133 1.00 98.19 104 ALA A CA 1
ATOM 811 C C . ALA A 1 104 ? 19.150 0.517 -19.707 1.00 98.19 104 ALA A C 1
ATOM 813 O O . ALA A 1 104 ? 19.520 -0.148 -20.677 1.00 98.19 104 ALA A O 1
ATOM 814 N N . LEU A 1 105 ? 17.947 0.350 -19.148 1.00 98.12 105 LEU A N 1
ATOM 815 C CA . LEU A 1 105 ? 16.965 -0.619 -19.630 1.00 98.12 105 LEU A CA 1
ATOM 816 C C . LEU A 1 105 ? 16.464 -0.272 -21.038 1.00 98.12 105 LEU A C 1
ATOM 818 O O . LEU A 1 105 ? 16.332 -1.163 -21.878 1.00 98.12 105 LEU A O 1
ATOM 822 N N . PHE A 1 106 ? 16.239 1.011 -21.324 1.00 97.75 106 PHE A N 1
ATOM 823 C CA . PHE A 1 106 ? 15.850 1.480 -22.651 1.00 97.75 106 PHE A CA 1
ATOM 824 C C . PHE A 1 106 ? 16.938 1.202 -23.698 1.00 97.75 106 PHE A C 1
ATOM 826 O O . PHE A 1 106 ? 16.653 0.616 -24.745 1.00 97.75 106 PHE A O 1
ATOM 833 N N . ILE A 1 107 ? 18.195 1.539 -23.396 1.00 97.62 107 ILE A N 1
ATOM 834 C CA . ILE A 1 107 ? 19.342 1.278 -24.281 1.00 97.62 107 ILE A CA 1
ATOM 835 C C . ILE A 1 107 ? 19.515 -0.229 -24.516 1.00 97.62 107 ILE A C 1
ATOM 837 O O . ILE A 1 107 ? 19.699 -0.666 -25.657 1.00 97.62 107 ILE A O 1
ATOM 841 N N . ALA A 1 108 ? 19.408 -1.041 -23.461 1.00 97.31 108 ALA A N 1
ATOM 842 C CA . ALA A 1 108 ? 19.497 -2.493 -23.567 1.00 97.31 108 ALA A CA 1
ATOM 843 C C . ALA A 1 108 ? 18.387 -3.064 -24.464 1.00 97.31 108 ALA A C 1
ATOM 845 O O . ALA A 1 108 ? 18.669 -3.871 -25.351 1.00 97.31 108 ALA A O 1
ATOM 846 N N . ALA A 1 109 ? 17.143 -2.600 -24.307 1.00 97.12 109 ALA A N 1
ATOM 847 C CA . ALA A 1 109 ? 16.023 -3.016 -25.149 1.00 97.12 109 ALA A CA 1
ATOM 848 C C . ALA A 1 109 ? 16.254 -2.670 -26.631 1.00 97.12 109 ALA A C 1
ATOM 850 O O . ALA A 1 109 ? 15.999 -3.498 -27.507 1.00 97.12 109 ALA A O 1
ATOM 851 N N . GLN A 1 110 ? 16.803 -1.486 -26.923 1.00 96.94 110 GLN A N 1
ATOM 852 C CA . GLN A 1 110 ? 17.171 -1.095 -28.288 1.00 96.94 110 GLN A CA 1
ATOM 853 C C . GLN A 1 110 ? 18.283 -1.978 -28.873 1.00 96.94 110 GLN A C 1
ATOM 855 O O . GLN A 1 110 ? 18.250 -2.320 -30.055 1.00 96.94 110 GLN A O 1
ATOM 860 N N . GLN A 1 111 ? 19.286 -2.349 -28.075 1.00 96.31 111 GLN A N 1
ATOM 861 C CA . GLN A 1 111 ? 20.373 -3.216 -28.529 1.00 96.31 111 GLN A CA 1
ATOM 862 C C . GLN A 1 111 ? 19.893 -4.648 -28.793 1.00 96.31 111 GLN A C 1
ATOM 864 O O . GLN A 1 111 ? 20.228 -5.214 -29.831 1.00 96.31 111 GLN A O 1
ATOM 869 N N . VAL A 1 112 ? 19.050 -5.198 -27.915 1.00 96.56 112 VAL A N 1
ATOM 870 C CA . VAL A 1 112 ? 18.425 -6.515 -28.111 1.00 96.56 112 VAL A CA 1
ATOM 871 C C . VAL A 1 112 ? 17.530 -6.516 -29.350 1.00 96.56 112 VAL A C 1
ATOM 873 O O . VAL A 1 112 ? 17.600 -7.444 -30.150 1.00 96.56 112 VAL A O 1
ATOM 876 N N . GLY A 1 113 ? 16.731 -5.463 -29.555 1.00 95.44 113 GLY A N 1
ATOM 877 C CA . GLY A 1 113 ? 15.888 -5.328 -30.743 1.00 95.44 113 GLY A CA 1
ATOM 878 C C . GLY A 1 113 ? 16.692 -5.367 -32.045 1.00 95.44 113 GLY A C 1
ATOM 879 O O . GLY A 1 113 ? 16.325 -6.098 -32.964 1.00 95.44 113 GLY A O 1
ATOM 880 N N . ARG A 1 114 ? 17.822 -4.648 -32.098 1.00 94.25 114 ARG A N 1
ATOM 881 C CA . ARG A 1 114 ? 18.743 -4.678 -33.248 1.00 94.25 114 ARG A CA 1
ATOM 882 C C . ARG A 1 114 ? 19.336 -6.069 -33.475 1.00 94.25 114 ARG A C 1
ATOM 884 O O . ARG A 1 114 ? 19.281 -6.575 -34.588 1.00 94.25 114 ARG A O 1
ATOM 891 N N . TYR A 1 115 ? 19.817 -6.715 -32.416 1.00 94.50 115 TYR A N 1
ATOM 892 C CA . TYR A 1 115 ? 20.393 -8.059 -32.498 1.00 94.50 115 TYR A CA 1
ATOM 893 C C . TYR A 1 115 ? 19.391 -9.107 -33.017 1.00 94.50 115 TYR A C 1
ATOM 895 O O . TYR A 1 115 ? 19.714 -9.927 -33.872 1.00 94.50 115 TYR A O 1
ATOM 903 N N . LEU A 1 116 ? 18.138 -9.055 -32.551 1.00 95.06 116 LEU A N 1
ATOM 904 C CA . LEU A 1 116 ? 17.081 -9.951 -33.030 1.00 95.06 116 LEU A CA 1
ATOM 905 C C . LEU A 1 116 ? 16.716 -9.703 -34.502 1.00 95.06 116 LEU A C 1
ATOM 907 O O . LEU A 1 116 ? 16.379 -10.651 -35.213 1.00 95.06 116 LEU A O 1
ATOM 911 N N . GLN A 1 117 ? 16.772 -8.451 -34.966 1.00 93.25 117 GLN A N 1
ATOM 912 C CA . GLN A 1 117 ? 16.571 -8.125 -36.381 1.00 93.25 117 GLN A CA 1
ATOM 913 C C . GLN A 1 117 ? 17.684 -8.706 -37.256 1.00 93.25 117 GLN A C 1
ATOM 915 O O . GLN A 1 117 ? 17.370 -9.307 -38.279 1.00 93.25 117 GLN A O 1
ATOM 920 N N . GLU A 1 118 ? 18.946 -8.588 -36.831 1.00 93.81 118 GLU A N 1
ATOM 921 C CA . GLU A 1 118 ? 20.096 -9.165 -37.540 1.00 93.81 118 GLU A CA 1
ATOM 922 C C . GLU A 1 118 ? 19.959 -10.685 -37.695 1.00 93.81 118 GLU A C 1
ATOM 924 O O . GLU A 1 118 ? 20.078 -11.194 -38.810 1.00 93.81 118 GLU A O 1
ATOM 929 N N . ILE A 1 119 ? 19.606 -11.404 -36.619 1.00 93.62 119 ILE A N 1
ATOM 930 C CA . ILE A 1 119 ? 19.374 -12.860 -36.676 1.00 93.62 119 ILE A CA 1
ATOM 931 C C . ILE A 1 119 ? 18.254 -13.212 -37.658 1.00 93.62 119 ILE A C 1
ATOM 933 O O . ILE A 1 119 ? 18.359 -14.198 -38.372 1.00 93.62 119 ILE A O 1
ATOM 937 N N . ARG A 1 120 ? 17.170 -12.429 -37.696 1.00 89.56 120 ARG A N 1
ATOM 938 C CA . ARG A 1 120 ? 16.017 -12.705 -38.567 1.00 89.56 120 ARG A CA 1
ATOM 939 C C . ARG A 1 120 ? 16.285 -12.402 -40.046 1.00 89.56 120 ARG A C 1
ATOM 941 O O . ARG A 1 120 ? 15.568 -12.915 -40.901 1.00 89.56 120 ARG A O 1
ATOM 948 N N . SER A 1 121 ? 17.241 -11.523 -40.342 1.00 84.88 121 SER A N 1
ATOM 949 C CA . SER A 1 121 ? 17.623 -11.171 -41.716 1.00 84.88 121 SER A CA 1
ATOM 950 C C . SER A 1 121 ? 18.624 -12.134 -42.367 1.00 84.88 121 SER A C 1
ATOM 952 O O . SER A 1 121 ? 18.845 -12.021 -43.573 1.00 84.88 121 SER A O 1
ATOM 954 N N . HIS A 1 122 ? 19.208 -13.052 -41.592 1.00 65.00 122 HIS A N 1
ATOM 955 C CA . HIS A 1 122 ? 20.086 -14.131 -42.056 1.00 65.00 122 HIS A CA 1
ATOM 956 C C . HIS A 1 122 ? 19.337 -15.464 -42.132 1.00 65.00 122 HIS A C 1
ATOM 958 O O . HIS A 1 122 ? 19.692 -16.260 -43.030 1.00 65.00 122 HIS A O 1
#

InterPro domains:
  IPR001763 Rhodanese-like domain [PF00581] (5-45)
  IPR001763 Rhodanese-like domain [PS50206] (1-54)
  IPR036873 Rhodanese-like domain superfamily [G3DSA:3.40.250.10] (1-90)
  IPR036873 Rhodanese-like domain superfamily [SSF52821] (4-55)
  IPR044664 Rhodanese-like domain-containing protein 11-like [PTHR45187] (1-121)

Sequence (122 aa):
EEKFPKDTDLIVACQKGLRSLAACELLYNAGYKNLFWVQGGLEAAEEEDLPREGPQPFKFAGIGGLSEFLGWTDQQRLAAAKEGWQYRLVFSARLVGVFLAADALFIAAQQVGRYLQEIRSH

Secondary structure (DSSP, 8-state):
--SS-TTS-EEE--SSSHHHHHHHHHHHHTT---EEE-TTGGGG--TTTS---SSS-HHHHT--HHHHHHT-SHHHHHHHHHH-HHHHHHHHHHHHHHHHHHHHHHHHHHHHHHHHHHHHH-

=== Feature glossary ===
Each block in this record encodes a different view of the same protein. In brief:

Predicted aligned error. PAE(i, j) answers: if I align the predicted and true structures on residue i, how far off (in Å) do I expect residue j to be? A block-diagonal PAE matrix with low values on the blocks and high values off-diagonal is the signature of a multi-domain protein with confidently predicted domains but uncertain inter-domain orientation.

Contact-map, Ramachandran, and PAE plots. Plot images: a contact map (which residues are close in 3D, as an N×N binary image), a Ramachandran scatter (backbone torsion angles, revealing secondary-structure composition at a glance), and — for AlphaFold structures — a PAE heatmap (pairwise prediction confidence).

Backbone torsions (φ/ψ). φ (phi) and ψ (psi) are the two rotatable backbone dihedrals per residue: φ is the C(i-1)–N–Cα–C torsion, ψ is the N–Cα–C–N(i+1) torsion, both in degrees on (−180°, 180°]. α-helical residues cluster near (−60°, −45°); β-strand residues near (−120°, +130°). A Ramachandran plot is simply a scatter of (φ, ψ) for every residue.

Foldseek 3Di. A 3Di character summarizes, for each residue, the relative orientation of the Cα frame of its nearest spatial neighbor. Because it encodes fold topology rather than chemistry, 3Di alignments detect remote structural similarity that sequence alignment misses.

Radius of gyration, Cα contacts, bounding box. Three whole-structure scalars: the radius of gyration (RMS distance of Cα from centroid, in Å), the count of Cα–Cα contacts (pairs closer than 8 Å and separated by more than four residues in sequence — i.e. tertiary, not local, contacts), and the bounding-box dimensions. Together they distinguish compact globular folds from extended fibres or disordered chains.

Sequence. Sequence gives the chain of amino acids in standard one-letter code (A=alanine, C=cysteine, …, Y=tyrosine), read N→C. It is the only feature that is directly encoded by the gene; all structural features are derived from the folded form of this sequence.

mmCIF coordinates. Atomic coordinates in PDBx/mmCIF format — the same representation the Protein Data Bank distributes. Each l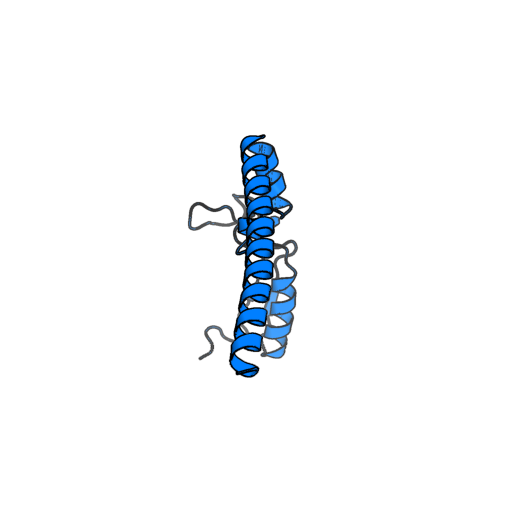ine of the _atom_site loop places one backbone atom in Cartesian space (units: ångströms, origin: arbitrary).

Secondary structure (3-state, P-SEA). Three-state secondary structure (P-SEA) collapses the eight DSSP classes into helix (a), strand (b), and coil (c). P-SEA assigns these from Cα geometry alone — distances and angles — without requiring backbone oxygens, so it works on any Cα trace.

InterPro / GO / CATH / organism. Functional annotations link the protein to curated databases. InterPro entries identify conserved domains and families by matching the sequence against member-database signatures (Pfam, PROSITE, CDD, …). Gene Ontology (GO) terms describe molecular function, biological process, and cellular component in a controlled vocabulary. CATH places the structure in a hierarchical fold classification (Class/Architecture/Topology/Homologous-superfamily). The organism is the source species.

B-factor. B-factor (Debye–Waller factor) reflects atomic displacement in the crystal lattice. It is an experimental observable (units Å²), not a prediction; low values mean the atom is pinned down, high values mean it moves or is heterogeneous across the crystal.

Rendered structure images. Structure images are PyMOL renders from six orthogonal camera directions. Cartoon representation draws helices as coils and strands as arrows; sticks shows the backbone as bonds; surface shows the solvent-excluded envelope. Rainbow coloring maps sequence position to hue (blue→red, N→C); chain coloring assigns a distinct color per polypeptide.

Solvent-accessible surface area. Solvent-accessible surface area (SASA) is the area in Å² traced out by the centre of a 1.4 Å probe sphere (a water molecule) rolled over the protein's van der Waals surface (Shrake–Rupley / Lee–Richards construction). Buried residues have near-zero SASA; fully exposed residues can exceed 200 Å². The total SASA scales roughly with the number of surface residues.

Secondary structure (8-state, DSSP). The SS8 string is DSSP's per-residue secondary-structure call. α-helix (H) means an i→i+4 H-bond ladder; β-strand (E) means the residue participates in a β-sheet; 3₁₀ (G) and π (I) are tighter and wider helices; T/S are turns/bends; '-' is loop.

pLDDT. For AlphaFold models, the B-factor field carries pLDDT — the model's own estimate of local accuracy on a 0–100 scale. Regions with pLDDT<50 should be treated as essentially unmodeled; they often correspond to intrinsically disordered segments.

Nearest PDB structures. Nearest PDB neighbors are the top structural matches found by Foldseek when searching this structure against the entire Protein Data Bank. Each hit reports a TM-score (0 to 1; >0.5 almost always implies the same fold) and an E-value. These are *structural* homologs — they may share no detectable sequence similarity.